Protein AF-W5SL12-F1 (afdb_monomer)

Foldseek 3Di:
DFPDDPVFQQPFFPVQKDWDADPVRFIKIWGFTWDADPPRDTDTDITIDGPVVLVVLLVVLCVVQVVVVHDSDAGHSDHDDPPPVPDPCPPVVVVVVVVVVVVVVPD

Radius of gyration: 16.3 Å; Cα contacts (8 Å, |Δi|>4): 114; chains: 1; bounding box: 38×40×37 Å

Sequence (107 aa):
ITGCRGAEIQNIRLDDIVRETNNNGDVFYSLRVNVAKKRSNICIREVVISKSEFDAIEEIHKLHFKNKGQDSRRTYLFQKSKHRFKDNKININKIAIKFNKNQNLTY

Structure (mmCIF, N/CA/C/O backbone):
data_AF-W5SL12-F1
#
_entry.id   AF-W5SL12-F1
#
loop_
_atom_site.group_PDB
_atom_site.id
_atom_site.type_symbol
_atom_site.label_atom_id
_atom_site.label_alt_id
_atom_site.label_comp_id
_atom_site.label_asym_id
_atom_site.label_entity_id
_atom_site.label_seq_id
_atom_site.pdbx_PDB_ins_code
_atom_site.Cartn_x
_atom_site.Cartn_y
_atom_site.Cartn_z
_atom_site.occupancy
_atom_site.B_iso_or_equiv
_atom_site.auth_seq_id
_atom_site.auth_comp_id
_atom_site.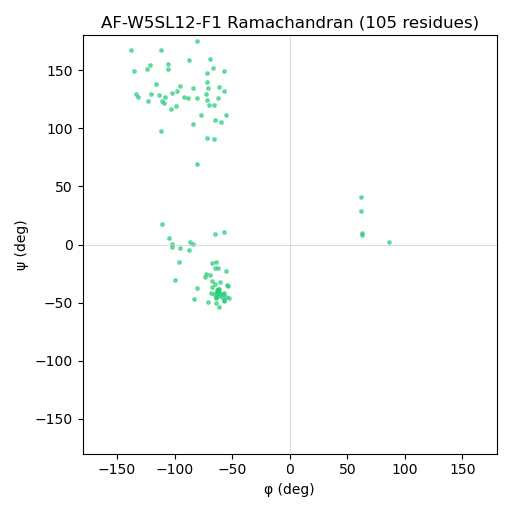auth_asym_id
_atom_site.auth_atom_id
_atom_site.pdbx_PDB_model_num
ATOM 1 N N . ILE A 1 1 ? -8.038 -0.627 -9.423 1.00 76.00 1 ILE A N 1
ATOM 2 C CA . ILE A 1 1 ? -6.567 -0.672 -9.292 1.00 76.00 1 ILE A CA 1
ATOM 3 C C . ILE A 1 1 ? -6.061 -2.109 -9.426 1.00 76.00 1 ILE A C 1
ATOM 5 O O . ILE A 1 1 ? -5.778 -2.516 -10.535 1.00 76.00 1 ILE A O 1
ATOM 9 N N . THR A 1 2 ? -6.037 -2.936 -8.375 1.00 80.19 2 THR A N 1
ATOM 10 C CA . THR A 1 2 ? -5.233 -4.184 -8.385 1.00 80.19 2 THR A CA 1
ATOM 11 C C . THR A 1 2 ? -5.969 -5.477 -8.769 1.00 80.19 2 THR A C 1
ATOM 13 O O . THR A 1 2 ? -5.348 -6.522 -8.978 1.00 80.19 2 THR A O 1
ATOM 16 N N . GLY A 1 3 ? -7.306 -5.472 -8.769 1.00 84.75 3 GLY A N 1
ATOM 17 C CA . GLY A 1 3 ? -8.116 -6.693 -8.903 1.00 84.75 3 GLY A CA 1
ATOM 18 C C . GLY A 1 3 ? -7.923 -7.712 -7.766 1.00 84.75 3 GLY A C 1
ATOM 19 O O . GLY A 1 3 ? -8.415 -8.833 -7.866 1.00 84.75 3 GLY A O 1
ATOM 20 N N . CYS A 1 4 ? -7.195 -7.355 -6.700 1.00 87.38 4 CYS A N 1
ATOM 21 C CA . CYS A 1 4 ? -7.038 -8.192 -5.512 1.00 87.38 4 CYS A CA 1
ATOM 22 C C . CYS A 1 4 ? -8.344 -8.231 -4.717 1.00 87.38 4 CYS A C 1
ATOM 24 O O . CYS A 1 4 ? -9.062 -7.232 -4.615 1.00 87.38 4 CYS A O 1
ATOM 26 N N . ARG A 1 5 ? -8.614 -9.356 -4.057 1.00 87.06 5 ARG A N 1
ATOM 27 C CA . ARG A 1 5 ? -9.667 -9.424 -3.040 1.00 87.06 5 ARG A CA 1
ATOM 28 C C . ARG A 1 5 ? -9.282 -8.562 -1.841 1.00 87.06 5 ARG A C 1
ATOM 30 O O . ARG A 1 5 ? -8.106 -8.450 -1.495 1.00 87.06 5 ARG A O 1
ATOM 37 N N . GLY A 1 6 ? -10.282 -8.050 -1.124 1.00 84.31 6 GLY A N 1
ATOM 38 C CA . GLY A 1 6 ? -10.055 -7.309 0.124 1.00 84.31 6 GLY A CA 1
ATOM 39 C C . GLY A 1 6 ? -9.222 -8.099 1.145 1.00 84.31 6 GLY A C 1
ATOM 40 O O . GLY A 1 6 ? -8.369 -7.537 1.824 1.00 84.31 6 GLY A O 1
ATOM 41 N N . ALA A 1 7 ? -9.404 -9.422 1.193 1.00 83.19 7 ALA A N 1
ATOM 42 C CA . ALA A 1 7 ? -8.638 -10.302 2.072 1.00 83.19 7 ALA A CA 1
ATOM 43 C C . ALA A 1 7 ? -7.153 -10.442 1.686 1.00 83.19 7 ALA A C 1
ATOM 45 O O . ALA A 1 7 ? -6.330 -10.718 2.553 1.00 83.19 7 ALA A O 1
ATOM 46 N N . GLU A 1 8 ? -6.818 -10.252 0.410 1.00 89.12 8 GLU A N 1
ATOM 47 C CA . GLU A 1 8 ? -5.449 -10.318 -0.111 1.00 89.12 8 GLU A CA 1
ATOM 48 C C . GLU A 1 8 ? -4.751 -8.968 0.110 1.00 89.12 8 GLU A C 1
ATOM 50 O O . GLU A 1 8 ? -3.657 -8.912 0.665 1.00 89.12 8 GLU A O 1
ATOM 55 N N . ILE A 1 9 ? -5.426 -7.863 -0.230 1.00 89.25 9 ILE A N 1
ATOM 56 C CA . ILE A 1 9 ? -4.842 -6.515 -0.169 1.00 89.25 9 ILE A CA 1
ATOM 57 C C . ILE A 1 9 ? -4.559 -6.041 1.265 1.00 89.25 9 ILE A C 1
ATOM 59 O O . ILE A 1 9 ? -3.586 -5.331 1.501 1.00 89.25 9 ILE A O 1
ATOM 63 N N . GLN A 1 10 ? -5.367 -6.469 2.241 1.00 86.69 10 GLN A N 1
ATOM 64 C CA . GLN A 1 10 ? -5.177 -6.124 3.658 1.00 86.69 10 GLN A CA 1
ATOM 65 C C . GLN A 1 10 ? -3.917 -6.742 4.286 1.00 86.69 10 GLN A C 1
ATOM 67 O O . GLN A 1 10 ? -3.542 -6.358 5.392 1.00 86.69 10 GLN A O 1
ATOM 72 N N . ASN A 1 11 ? -3.327 -7.749 3.636 1.00 88.44 11 ASN A N 1
ATOM 73 C CA . ASN A 1 11 ? -2.175 -8.485 4.152 1.00 88.44 11 ASN A CA 1
ATOM 74 C C . ASN A 1 11 ? -0.859 -8.049 3.497 1.00 88.44 11 ASN A C 1
ATOM 76 O O . ASN A 1 11 ? 0.186 -8.558 3.888 1.00 88.44 11 ASN A O 1
ATOM 80 N N . ILE A 1 12 ? -0.901 -7.115 2.541 1.00 91.38 12 ILE A N 1
ATOM 81 C CA . ILE A 1 12 ? 0.296 -6.573 1.892 1.00 91.38 12 ILE A CA 1
ATOM 82 C C . ILE A 1 12 ? 1.053 -5.708 2.900 1.00 91.38 12 ILE A C 1
ATOM 84 O O . ILE A 1 12 ? 0.508 -4.722 3.417 1.00 91.38 12 ILE A O 1
ATOM 88 N N . ARG A 1 13 ? 2.305 -6.073 3.179 1.00 93.19 13 ARG A N 1
ATOM 89 C CA . ARG A 1 13 ? 3.221 -5.284 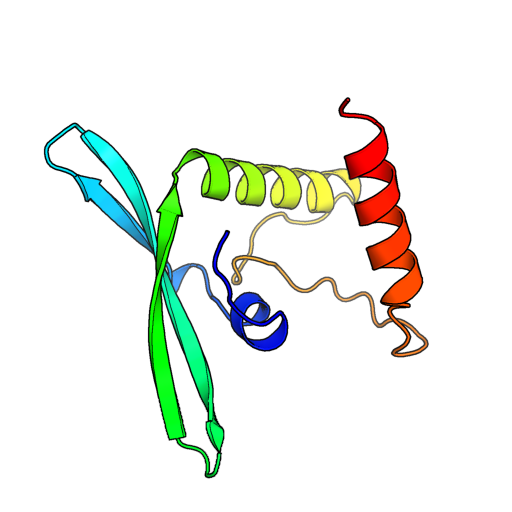4.008 1.00 93.19 13 ARG A CA 1
ATOM 90 C C . ARG A 1 13 ? 3.960 -4.268 3.152 1.00 93.19 13 ARG A C 1
ATOM 92 O O . ARG A 1 13 ? 4.081 -4.452 1.950 1.00 93.19 13 ARG A O 1
ATOM 99 N N . LEU A 1 14 ? 4.479 -3.208 3.767 1.00 93.25 14 LEU A N 1
ATOM 100 C CA . LEU A 1 14 ? 5.360 -2.279 3.051 1.00 93.25 14 LEU A CA 1
ATOM 101 C C . LEU A 1 14 ? 6.624 -2.982 2.534 1.00 93.25 14 LEU A C 1
ATOM 103 O O . LEU A 1 14 ? 7.084 -2.660 1.448 1.00 93.25 14 LEU A O 1
ATOM 107 N N . ASP A 1 15 ? 7.110 -3.991 3.263 1.00 94.12 15 ASP A N 1
ATOM 108 C CA . ASP A 1 15 ? 8.247 -4.832 2.861 1.00 94.12 15 ASP A CA 1
ATOM 109 C C . ASP A 1 15 ? 7.953 -5.681 1.605 1.00 94.12 15 ASP A C 1
ATOM 111 O O . ASP A 1 15 ? 8.874 -6.130 0.927 1.00 94.12 15 ASP A O 1
ATOM 115 N N . ASP A 1 16 ? 6.672 -5.900 1.284 1.00 93.50 16 ASP A N 1
ATOM 116 C CA . ASP A 1 16 ? 6.231 -6.625 0.086 1.00 93.50 16 ASP A CA 1
ATOM 117 C C . ASP A 1 16 ? 6.116 -5.704 -1.146 1.00 93.50 16 ASP A C 1
ATOM 119 O O . ASP A 1 16 ? 5.674 -6.153 -2.208 1.00 93.50 16 ASP A O 1
ATOM 123 N N . ILE A 1 17 ? 6.460 -4.417 -1.004 1.00 95.31 17 ILE A N 1
ATOM 124 C CA . ILE A 1 17 ? 6.345 -3.400 -2.051 1.00 95.31 17 ILE A CA 1
ATOM 125 C C . ILE A 1 17 ? 7.738 -2.982 -2.510 1.00 95.31 17 ILE A C 1
ATOM 127 O O . ILE A 1 17 ? 8.551 -2.493 -1.728 1.00 95.31 17 ILE A O 1
ATOM 131 N N . VAL A 1 18 ? 7.987 -3.110 -3.808 1.00 96.38 18 VAL A N 1
ATOM 132 C CA . VAL A 1 18 ? 9.235 -2.694 -4.445 1.00 96.38 18 VAL A CA 1
ATOM 133 C C . VAL A 1 18 ? 8.967 -1.447 -5.275 1.00 96.38 18 VAL A C 1
ATOM 135 O O . VAL A 1 18 ? 8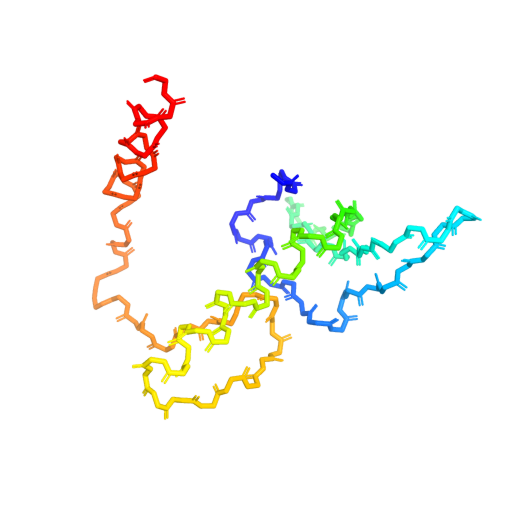.049 -1.419 -6.092 1.00 96.38 18 VAL A O 1
ATOM 138 N N . ARG A 1 19 ? 9.754 -0.391 -5.053 1.00 96.19 19 ARG A N 1
ATOM 139 C CA . ARG A 1 19 ? 9.754 0.786 -5.926 1.00 96.19 19 ARG A CA 1
ATOM 140 C C . ARG A 1 19 ? 10.604 0.477 -7.147 1.00 96.19 19 ARG A C 1
ATOM 142 O O . ARG A 1 19 ? 11.787 0.177 -7.012 1.00 96.19 19 ARG A O 1
ATOM 149 N N . GLU A 1 20 ? 10.025 0.652 -8.319 1.00 94.31 20 GLU A N 1
ATOM 150 C CA . GLU A 1 20 ? 10.683 0.433 -9.597 1.00 94.31 20 GLU A CA 1
ATOM 151 C C . GLU A 1 20 ? 10.660 1.712 -10.429 1.00 94.31 20 GLU A C 1
ATOM 153 O O . GLU A 1 20 ? 9.840 2.611 -10.225 1.00 94.31 20 GLU A O 1
ATOM 158 N N . THR A 1 21 ? 11.632 1.835 -11.327 1.00 95.88 21 THR A N 1
ATOM 159 C CA . THR A 1 21 ? 11.738 2.959 -12.261 1.00 95.88 21 THR A CA 1
ATOM 160 C C . THR A 1 21 ? 11.973 2.380 -13.647 1.00 95.88 21 THR A C 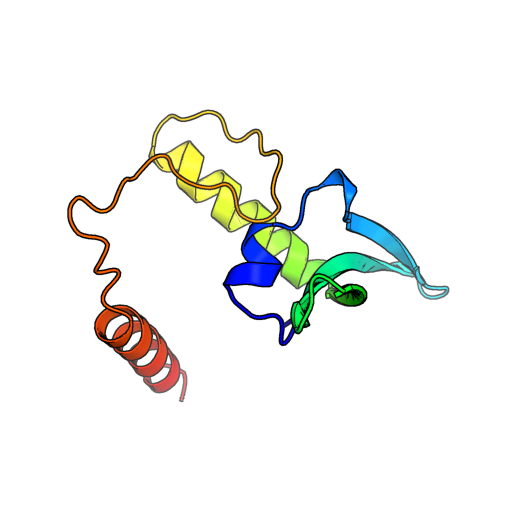1
ATOM 162 O O . THR A 1 21 ? 12.860 1.543 -13.809 1.00 95.88 21 THR A O 1
ATOM 165 N N . ASN A 1 22 ? 11.164 2.771 -14.631 1.00 91.56 22 ASN A N 1
ATOM 166 C CA . ASN A 1 22 ? 11.352 2.314 -16.007 1.00 91.56 22 ASN A CA 1
ATOM 167 C C . ASN A 1 22 ? 12.462 3.123 -16.704 1.00 91.56 22 ASN A C 1
ATOM 169 O O . ASN A 1 22 ? 12.970 4.114 -16.178 1.00 91.56 22 ASN A O 1
ATOM 173 N N . ASN A 1 23 ? 12.791 2.733 -17.935 1.00 93.25 23 ASN A N 1
ATOM 174 C CA . ASN A 1 23 ? 13.796 3.418 -18.756 1.00 93.25 23 ASN A CA 1
ATOM 175 C C . ASN A 1 23 ? 13.433 4.877 -19.086 1.00 93.25 23 ASN A C 1
ATOM 177 O O . ASN A 1 23 ? 14.317 5.664 -19.410 1.00 93.25 23 ASN A O 1
ATOM 181 N N . ASN A 1 24 ? 12.153 5.240 -18.989 1.00 92.88 24 ASN A N 1
ATOM 182 C CA . ASN A 1 24 ? 11.661 6.592 -19.243 1.00 92.88 24 ASN A CA 1
ATOM 183 C C . ASN A 1 24 ? 11.726 7.483 -17.988 1.00 92.88 24 ASN A C 1
ATOM 185 O O . ASN A 1 24 ? 11.422 8.670 -18.066 1.00 92.88 24 ASN A O 1
ATOM 189 N N . GLY A 1 25 ? 12.115 6.929 -16.8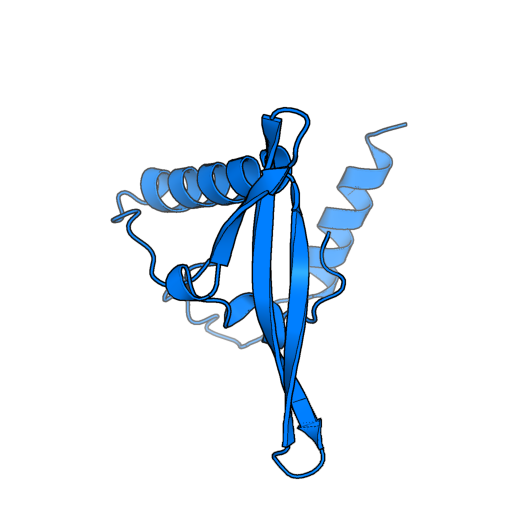33 1.00 92.75 25 GLY A N 1
ATOM 190 C CA . GLY A 1 25 ? 12.126 7.627 -15.548 1.00 92.75 25 GLY A CA 1
ATOM 191 C C . GLY A 1 25 ? 10.794 7.587 -14.793 1.00 92.75 25 GLY A C 1
ATOM 192 O O . GLY A 1 25 ? 10.703 8.152 -13.700 1.00 92.75 25 GLY A O 1
ATOM 193 N N . ASP A 1 26 ? 9.773 6.904 -15.318 1.00 93.44 26 ASP A N 1
ATOM 194 C CA . ASP A 1 26 ? 8.501 6.738 -14.624 1.00 93.44 26 ASP A CA 1
ATOM 195 C C . ASP A 1 26 ? 8.667 5.792 -13.441 1.00 93.44 26 ASP A C 1
ATOM 197 O O . ASP A 1 26 ? 9.243 4.705 -13.546 1.00 93.44 26 ASP A O 1
ATOM 201 N N . VAL A 1 27 ? 8.101 6.201 -12.311 1.00 96.00 27 VAL A N 1
ATOM 202 C CA . VAL A 1 27 ? 8.132 5.439 -11.066 1.00 96.00 27 VAL A CA 1
ATOM 203 C C . VAL A 1 27 ? 6.834 4.661 -10.916 1.00 96.00 27 VAL A C 1
ATOM 205 O O . VAL A 1 27 ? 5.737 5.218 -11.017 1.00 96.00 27 VAL A O 1
ATOM 208 N N . PHE A 1 28 ? 6.966 3.386 -10.585 1.00 95.75 28 PHE A N 1
ATOM 209 C CA . PHE A 1 28 ? 5.854 2.514 -10.246 1.00 95.75 28 PHE A CA 1
ATOM 210 C C . PHE A 1 28 ? 6.215 1.651 -9.041 1.00 95.75 28 PHE A C 1
ATOM 212 O O . PHE A 1 28 ? 7.360 1.613 -8.587 1.00 95.75 28 PHE A O 1
ATOM 219 N N . TYR A 1 29 ? 5.205 1.006 -8.476 1.00 96.44 29 TYR A N 1
ATOM 220 C CA . TYR A 1 29 ? 5.358 0.163 -7.305 1.00 96.44 29 TYR A CA 1
ATOM 221 C C . TYR A 1 29 ? 4.853 -1.231 -7.643 1.00 96.44 29 TYR A C 1
ATOM 223 O O . TYR A 1 29 ? 3.701 -1.386 -8.052 1.00 96.44 29 TYR A O 1
ATOM 231 N N . SER A 1 30 ? 5.712 -2.229 -7.470 1.00 95.19 30 SER A N 1
ATOM 232 C CA . SER A 1 30 ? 5.358 -3.636 -7.579 1.00 95.19 30 SER A CA 1
ATOM 233 C C . SER A 1 30 ? 4.965 -4.181 -6.208 1.00 95.19 30 SER A C 1
ATOM 235 O O . SER A 1 30 ? 5.691 -4.022 -5.229 1.00 95.19 30 SER A O 1
ATOM 237 N N . LEU A 1 31 ? 3.786 -4.792 -6.117 1.00 95.06 31 LEU A N 1
ATOM 238 C CA . LEU A 1 31 ? 3.224 -5.363 -4.900 1.00 95.06 31 LEU A CA 1
ATOM 239 C C . LEU A 1 31 ? 3.243 -6.882 -5.014 1.00 95.06 31 LEU A C 1
ATOM 241 O O . LEU A 1 31 ? 2.582 -7.460 -5.883 1.00 95.06 31 LEU A O 1
ATOM 245 N N . ARG A 1 32 ? 3.912 -7.544 -4.071 1.00 94.19 32 ARG A N 1
ATOM 246 C CA . ARG A 1 32 ? 3.878 -9.002 -3.945 1.00 94.19 32 ARG A CA 1
ATOM 247 C C . ARG A 1 32 ? 2.652 -9.417 -3.140 1.00 94.19 32 ARG A C 1
ATOM 249 O O . ARG A 1 32 ? 2.603 -9.298 -1.920 1.00 94.19 32 ARG A O 1
ATOM 256 N N . VAL A 1 33 ? 1.629 -9.911 -3.830 1.00 92.00 33 VAL A N 1
ATOM 257 C CA . VAL A 1 33 ? 0.341 -10.262 -3.224 1.00 92.00 33 VAL A CA 1
ATOM 258 C C . VAL A 1 33 ? 0.263 -11.759 -2.958 1.00 92.00 33 VAL A C 1
ATOM 260 O O . VAL A 1 33 ? 0.266 -12.570 -3.884 1.00 92.00 33 VAL A O 1
ATOM 263 N N . ASN A 1 34 ? 0.105 -12.127 -1.689 1.00 88.62 34 ASN A N 1
ATOM 264 C CA . ASN A 1 34 ? -0.161 -13.506 -1.292 1.00 88.62 34 ASN A CA 1
ATOM 265 C C . ASN A 1 34 ? -1.629 -13.865 -1.556 1.00 88.62 34 ASN A C 1
ATOM 267 O O . ASN A 1 34 ? -2.539 -13.369 -0.889 1.00 88.62 34 ASN A O 1
ATOM 271 N N . VAL A 1 35 ? -1.859 -14.752 -2.522 1.00 85.56 35 VAL A N 1
ATOM 272 C CA . VAL A 1 35 ? -3.186 -15.252 -2.886 1.00 85.56 35 VAL A CA 1
ATOM 273 C C . VAL A 1 35 ? -3.357 -16.657 -2.319 1.00 85.56 35 VAL A C 1
ATOM 275 O O . VAL A 1 35 ? -2.665 -17.600 -2.708 1.00 85.56 35 VAL A O 1
ATOM 278 N N . ALA A 1 36 ? -4.313 -16.805 -1.404 1.00 79.38 36 ALA A N 1
ATOM 279 C CA . ALA A 1 36 ? -4.673 -18.102 -0.848 1.00 79.38 36 ALA A CA 1
ATOM 280 C C . ALA A 1 36 ? -5.448 -18.938 -1.884 1.00 79.38 36 ALA A C 1
ATOM 282 O O . ALA A 1 36 ? -6.436 -18.477 -2.467 1.00 79.38 36 ALA A O 1
ATOM 283 N N . LYS A 1 37 ? -5.024 -20.186 -2.104 1.00 78.69 37 LYS A N 1
ATOM 284 C CA . LYS A 1 37 ? -5.735 -21.182 -2.919 1.00 78.69 37 LYS A CA 1
ATOM 285 C C . LYS A 1 37 ? -6.276 -22.310 -2.032 1.00 78.69 37 LYS A C 1
ATOM 287 O O . LYS A 1 37 ? -5.931 -22.435 -0.858 1.00 78.69 37 LYS A O 1
ATOM 292 N N . LYS A 1 38 ? -7.159 -23.144 -2.596 1.00 78.44 38 LYS A N 1
ATOM 293 C CA . LYS A 1 38 ? -7.644 -24.362 -1.922 1.00 78.44 38 LYS A CA 1
ATOM 294 C C . LYS A 1 38 ? -6.457 -25.267 -1.547 1.00 78.44 38 LYS A C 1
ATOM 296 O O . LYS A 1 38 ? -5.472 -25.309 -2.277 1.00 78.44 38 LYS A O 1
ATOM 301 N N . ARG A 1 39 ? -6.602 -26.028 -0.452 1.00 77.19 39 ARG A N 1
ATOM 302 C CA . ARG A 1 39 ? -5.606 -26.997 0.060 1.00 77.19 39 ARG A CA 1
ATOM 303 C C . ARG A 1 39 ? -4.259 -26.368 0.460 1.00 77.19 39 ARG A C 1
ATOM 305 O O . ARG A 1 39 ? -3.214 -26.934 0.179 1.00 77.19 39 ARG A O 1
ATOM 312 N N . SER A 1 40 ? -4.297 -25.199 1.103 1.00 69.44 40 SER A N 1
ATOM 313 C CA . SER A 1 40 ? -3.124 -24.521 1.693 1.00 69.44 40 SER A CA 1
ATOM 314 C C . SER A 1 40 ? -2.022 -24.099 0.716 1.00 69.44 40 SER A C 1
ATOM 316 O O . SER A 1 40 ? -0.968 -23.639 1.145 1.00 69.44 40 SER A O 1
ATOM 318 N N . ASN A 1 41 ? -2.270 -24.180 -0.591 1.00 73.75 41 ASN A N 1
ATOM 319 C CA . ASN A 1 41 ? -1.355 -23.638 -1.583 1.00 73.75 41 ASN A CA 1
ATOM 320 C C . ASN A 1 41 ? -1.422 -22.106 -1.552 1.00 73.75 41 ASN A C 1
ATOM 322 O O . ASN A 1 41 ? -2.494 -21.513 -1.703 1.00 73.75 41 ASN A O 1
ATOM 326 N N . ILE A 1 42 ? -0.273 -21.463 -1.366 1.00 77.44 42 ILE A N 1
ATOM 327 C CA . ILE A 1 42 ? -0.118 -20.013 -1.495 1.00 77.44 42 ILE A CA 1
ATOM 328 C C . ILE A 1 42 ? 0.545 -19.758 -2.843 1.00 77.44 42 ILE A C 1
ATOM 330 O O . ILE A 1 42 ? 1.554 -20.381 -3.163 1.00 77.44 42 ILE A O 1
ATOM 334 N N . CYS A 1 43 ? -0.015 -18.849 -3.637 1.00 86.50 43 CYS A N 1
ATOM 335 C CA . CYS A 1 43 ? 0.673 -18.322 -4.811 1.00 86.50 43 CYS A CA 1
ATOM 336 C C . CYS A 1 43 ? 0.932 -16.829 -4.629 1.00 86.50 43 CYS A C 1
ATOM 338 O O . CYS A 1 43 ? 0.058 -16.094 -4.162 1.00 86.50 43 CYS A O 1
ATOM 340 N N . ILE A 1 44 ? 2.122 -16.386 -5.024 1.00 88.69 44 ILE A N 1
ATOM 341 C CA . ILE A 1 44 ? 2.469 -14.969 -5.059 1.00 88.69 44 ILE A CA 1
ATOM 342 C C . ILE A 1 44 ? 2.063 -14.438 -6.428 1.00 88.69 44 ILE A C 1
ATOM 344 O O . ILE A 1 44 ? 2.439 -15.004 -7.453 1.00 88.69 44 ILE A O 1
ATOM 348 N N . ARG A 1 45 ? 1.272 -13.367 -6.439 1.00 89.25 45 ARG A N 1
ATOM 349 C CA . ARG A 1 45 ? 0.933 -12.619 -7.646 1.00 89.25 45 ARG A CA 1
ATOM 350 C C . ARG A 1 45 ? 1.540 -11.235 -7.549 1.00 89.25 45 ARG A C 1
ATOM 352 O O . ARG A 1 45 ? 1.315 -10.537 -6.566 1.00 89.25 45 ARG A O 1
ATOM 359 N N . GLU A 1 46 ? 2.253 -10.842 -8.586 1.00 91.75 46 GLU A N 1
ATOM 360 C CA . GLU A 1 46 ? 2.782 -9.495 -8.708 1.00 91.75 46 GLU A CA 1
ATOM 361 C C . GLU A 1 46 ? 1.720 -8.563 -9.292 1.00 91.75 46 GLU A C 1
ATOM 363 O O . GLU A 1 46 ? 0.989 -8.931 -10.217 1.00 91.75 46 GLU A O 1
ATOM 368 N N . VAL A 1 47 ? 1.576 -7.381 -8.700 1.00 93.25 47 VAL A N 1
ATOM 369 C CA . VAL A 1 47 ? 0.654 -6.352 -9.176 1.00 93.25 47 VAL A CA 1
ATOM 370 C C . VAL A 1 47 ? 1.377 -5.022 -9.193 1.00 93.25 47 VAL A C 1
ATOM 372 O O . VAL A 1 47 ? 1.928 -4.619 -8.178 1.00 93.25 47 VAL A O 1
ATOM 375 N N . VAL A 1 48 ? 1.314 -4.321 -10.318 1.00 93.69 48 VAL A N 1
ATOM 376 C CA . VAL A 1 48 ? 1.903 -2.992 -10.458 1.00 93.69 48 VAL A CA 1
ATOM 377 C C . VAL A 1 48 ? 0.842 -1.927 -10.203 1.00 93.69 48 VAL A C 1
ATOM 379 O O . VAL A 1 48 ? -0.285 -2.039 -10.690 1.00 93.69 48 VAL A O 1
ATOM 382 N N . ILE A 1 49 ? 1.204 -0.894 -9.445 1.00 94.88 49 ILE A N 1
ATOM 383 C CA . ILE A 1 49 ? 0.438 0.352 -9.338 1.00 94.88 49 ILE A CA 1
ATOM 384 C C . ILE A 1 49 ? 1.324 1.539 -9.699 1.00 94.88 49 ILE A C 1
ATOM 386 O O . ILE A 1 49 ? 2.542 1.526 -9.504 1.00 94.88 49 ILE A O 1
ATOM 390 N N . SER A 1 50 ? 0.693 2.585 -10.212 1.00 95.25 50 SER A N 1
ATOM 391 C CA . SER A 1 50 ? 1.367 3.840 -10.523 1.00 95.25 50 SER A CA 1
ATOM 392 C C . SER A 1 50 ? 1.799 4.583 -9.254 1.00 95.25 50 SER A C 1
ATOM 394 O O . SER A 1 50 ? 1.246 4.391 -8.166 1.00 95.25 50 SER A O 1
ATOM 396 N N . LYS A 1 51 ? 2.768 5.494 -9.394 1.00 95.69 51 LYS A N 1
ATOM 397 C CA . LYS A 1 51 ? 3.164 6.391 -8.302 1.00 95.69 51 LYS A CA 1
ATOM 398 C C . LYS A 1 51 ? 1.998 7.226 -7.771 1.00 95.69 51 LYS A C 1
ATOM 400 O O . LYS A 1 51 ? 1.871 7.357 -6.561 1.00 95.69 51 LYS A O 1
ATOM 405 N N . SER A 1 52 ? 1.132 7.749 -8.639 1.00 95.44 52 SER A N 1
ATOM 406 C CA . SER A 1 52 ? -0.024 8.548 -8.210 1.00 95.44 52 SER A CA 1
ATOM 407 C C . SER A 1 52 ? -1.011 7.738 -7.364 1.00 95.44 52 SER A C 1
ATOM 409 O O . SER A 1 52 ? -1.513 8.241 -6.362 1.00 95.44 52 SER A O 1
ATOM 411 N N . GLU A 1 53 ? -1.252 6.470 -7.709 1.00 95.06 53 GLU A N 1
ATOM 412 C CA . GLU A 1 53 ? -2.088 5.571 -6.903 1.00 95.06 53 GLU A CA 1
ATOM 413 C C . GLU A 1 53 ? -1.456 5.269 -5.540 1.00 95.06 53 GLU A C 1
ATOM 415 O O . GLU A 1 53 ? -2.152 5.282 -4.523 1.00 95.06 53 GLU A O 1
ATOM 420 N N . PHE A 1 54 ? -0.144 5.020 -5.500 1.00 95.00 54 PHE A N 1
ATOM 421 C CA . PHE A 1 54 ? 0.572 4.795 -4.244 1.00 95.00 54 PHE A CA 1
ATOM 422 C C . PHE A 1 54 ? 0.561 6.044 -3.349 1.00 95.00 54 PHE A C 1
ATOM 424 O O . PHE A 1 54 ? 0.230 5.947 -2.165 1.00 95.00 54 PHE A O 1
ATOM 431 N N . ASP A 1 55 ? 0.840 7.215 -3.923 1.00 95.06 55 ASP A N 1
ATOM 432 C CA . ASP A 1 55 ? 0.847 8.500 -3.219 1.00 95.06 55 ASP A CA 1
ATOM 433 C C . ASP A 1 55 ? -0.546 8.826 -2.650 1.00 95.06 55 ASP A C 1
ATOM 435 O O . ASP A 1 55 ? -0.664 9.229 -1.492 1.00 95.06 55 ASP A O 1
ATOM 439 N N . ALA A 1 56 ? -1.622 8.553 -3.397 1.00 95.12 56 ALA A N 1
ATOM 440 C CA . ALA A 1 56 ? -2.987 8.721 -2.896 1.00 95.12 56 ALA A CA 1
ATOM 441 C C . ALA A 1 56 ? -3.285 7.804 -1.691 1.00 95.12 56 ALA A C 1
ATOM 443 O O . ALA 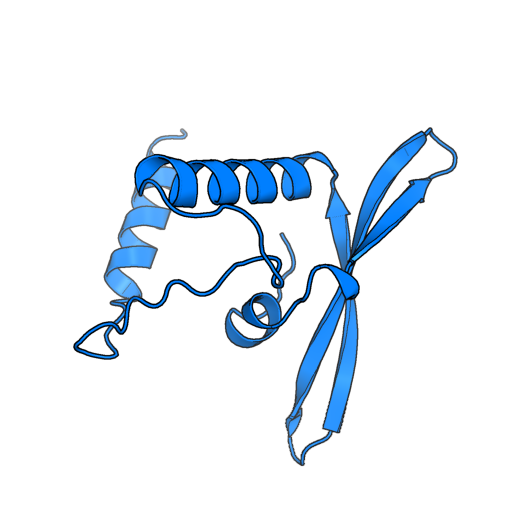A 1 56 ? -3.931 8.215 -0.722 1.00 95.12 56 ALA A O 1
ATOM 444 N N . ILE A 1 57 ? -2.793 6.559 -1.705 1.00 92.81 57 ILE A N 1
ATOM 445 C CA . ILE A 1 57 ? -2.947 5.623 -0.578 1.00 92.81 57 ILE A CA 1
ATOM 446 C C .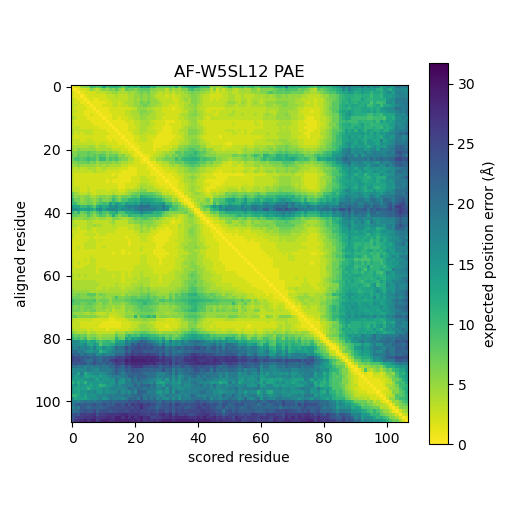 ILE A 1 57 ? -2.135 6.087 0.643 1.00 92.81 57 ILE A C 1
ATOM 448 O O . ILE A 1 57 ? -2.611 5.995 1.780 1.00 92.81 57 ILE A O 1
ATOM 452 N N . GLU A 1 58 ? -0.907 6.568 0.438 1.00 92.00 58 GLU A N 1
ATOM 453 C CA . GLU A 1 58 ? -0.072 7.192 1.473 1.00 92.00 58 GLU A CA 1
ATOM 454 C C . GLU A 1 58 ? -0.768 8.392 2.123 1.00 92.00 58 GLU A C 1
ATOM 456 O O . GLU A 1 58 ? -0.809 8.493 3.353 1.00 92.00 58 GLU A O 1
ATOM 461 N N . GLU A 1 59 ? -1.315 9.294 1.311 1.00 93.75 59 GLU A N 1
ATOM 462 C CA . GLU A 1 59 ? -1.945 10.528 1.767 1.00 93.75 59 GLU A CA 1
ATOM 463 C C . GLU A 1 59 ? -3.182 10.240 2.617 1.00 93.75 59 GLU A C 1
ATOM 465 O O . GLU A 1 59 ? -3.282 10.715 3.752 1.00 93.75 59 GLU A O 1
ATOM 470 N N . ILE A 1 60 ? -4.085 9.387 2.125 1.00 90.81 60 ILE A N 1
ATOM 471 C CA . ILE A 1 60 ? -5.295 9.002 2.860 1.00 90.81 60 ILE A CA 1
ATOM 472 C C . ILE A 1 60 ? -4.945 8.310 4.177 1.00 90.81 60 ILE A C 1
ATOM 474 O O . ILE A 1 60 ? -5.595 8.556 5.198 1.00 90.81 60 ILE A O 1
ATOM 478 N N . HIS A 1 61 ? -3.901 7.478 4.189 1.00 90.12 61 HIS A N 1
ATOM 479 C CA . HIS A 1 61 ? -3.417 6.874 5.422 1.00 90.12 61 HIS A CA 1
ATOM 480 C C . HIS A 1 61 ? -2.943 7.941 6.412 1.00 90.12 61 HIS A C 1
ATOM 482 O O . HIS A 1 61 ? -3.432 7.997 7.540 1.00 90.12 61 HIS A O 1
ATOM 488 N N . LYS A 1 62 ? -2.033 8.827 5.996 1.00 89.94 62 LYS A N 1
ATOM 489 C CA . LYS A 1 62 ? -1.519 9.908 6.850 1.00 89.94 62 LYS A CA 1
ATOM 490 C C . LYS A 1 62 ? -2.661 10.766 7.397 1.00 89.94 62 LYS A C 1
ATOM 492 O O . LYS A 1 62 ? -2.705 11.006 8.602 1.00 89.94 62 LYS A O 1
ATOM 497 N N . LEU A 1 63 ? -3.622 11.145 6.555 1.00 91.06 63 LEU A N 1
ATOM 498 C CA . LEU A 1 63 ? -4.786 11.939 6.948 1.00 91.06 63 LEU A CA 1
ATOM 499 C C . LEU A 1 63 ? -5.667 11.215 7.978 1.00 91.06 63 LEU A C 1
ATOM 501 O O . LEU A 1 63 ? -6.066 11.816 8.975 1.00 91.06 63 LEU A O 1
ATOM 505 N N . HIS A 1 64 ? -5.936 9.920 7.784 1.00 87.81 64 HIS A N 1
ATOM 506 C CA . HIS A 1 64 ? -6.760 9.129 8.701 1.00 87.81 64 HIS A CA 1
ATOM 507 C C . HIS A 1 64 ? -6.202 9.105 10.128 1.00 87.81 64 HIS A C 1
ATOM 509 O O . HIS A 1 64 ? -6.960 9.264 11.087 1.00 87.81 64 HIS A O 1
ATOM 515 N N . PHE A 1 65 ? -4.892 8.894 10.272 1.00 85.81 65 PHE A N 1
ATOM 516 C CA . PHE A 1 65 ? -4.238 8.812 11.579 1.00 85.81 65 PHE A CA 1
ATOM 517 C C . PHE A 1 65 ? -3.970 10.200 12.173 1.00 85.81 65 PHE A C 1
ATOM 519 O O . PHE A 1 65 ? -4.217 10.399 13.364 1.00 85.81 65 PHE A O 1
ATOM 526 N N . LYS A 1 66 ? -3.603 11.190 11.345 1.00 88.25 66 LYS A N 1
ATOM 527 C CA . LYS A 1 66 ? -3.457 12.593 11.768 1.00 88.25 66 LYS A CA 1
ATOM 528 C C . LYS A 1 66 ? -4.752 13.138 12.372 1.00 88.25 66 LYS A C 1
ATOM 530 O O . LYS A 1 66 ? -4.721 13.677 13.473 1.00 88.25 66 LYS A O 1
ATOM 535 N N . ASN A 1 67 ? -5.894 12.921 11.715 1.00 87.25 67 ASN A N 1
ATOM 536 C CA . ASN A 1 67 ? -7.207 13.376 12.200 1.00 87.25 67 ASN A CA 1
ATOM 537 C C . ASN A 1 67 ? -7.633 12.715 13.520 1.00 87.25 67 ASN A C 1
ATOM 539 O O . ASN A 1 67 ? -8.560 13.183 14.174 1.00 87.25 67 ASN A O 1
ATOM 543 N N . LYS A 1 68 ? -6.972 11.623 13.910 1.00 85.38 68 LYS A N 1
ATOM 544 C CA . LYS A 1 68 ? -7.204 10.912 15.169 1.00 85.38 68 LYS A CA 1
ATOM 545 C C . LYS A 1 68 ? -6.146 11.209 16.234 1.00 85.38 68 LYS A C 1
ATOM 547 O O . LYS A 1 68 ? -6.224 10.625 17.310 1.00 85.38 68 LYS A O 1
ATOM 552 N N . GLY A 1 69 ? -5.154 12.055 15.936 1.00 85.12 69 GLY A N 1
ATOM 553 C CA . GLY A 1 69 ? -4.005 12.286 16.816 1.00 85.12 69 GLY A CA 1
ATOM 554 C C . GLY A 1 69 ? -3.169 11.023 17.054 1.00 85.12 69 GLY A C 1
ATOM 555 O O . GLY A 1 69 ? -2.604 10.853 18.130 1.00 85.12 69 GLY A O 1
ATOM 556 N N . GLN A 1 70 ? -3.145 10.098 16.090 1.00 84.19 70 GLN A N 1
ATOM 557 C CA . GLN A 1 70 ? -2.467 8.806 16.198 1.00 84.19 70 GLN A CA 1
ATOM 558 C C . GLN A 1 70 ? -1.176 8.776 15.378 1.00 84.19 70 GLN A C 1
ATOM 560 O O . GLN A 1 70 ? -1.034 9.493 14.386 1.00 84.19 70 GLN A O 1
ATOM 565 N N . ASP A 1 71 ? -0.254 7.897 15.778 1.00 82.94 71 ASP A N 1
ATOM 566 C CA . ASP A 1 71 ? 0.957 7.605 15.013 1.00 82.94 71 ASP A CA 1
ATOM 567 C C . ASP A 1 71 ? 0.595 7.120 13.600 1.00 82.94 71 ASP A C 1
ATOM 569 O O . ASP A 1 71 ? -0.278 6.267 13.421 1.00 82.94 71 ASP A O 1
ATOM 573 N N . SER A 1 72 ? 1.261 7.694 12.601 1.00 82.75 72 SER A N 1
ATOM 574 C CA . SER A 1 72 ? 1.040 7.410 11.182 1.00 82.75 72 SER A CA 1
ATOM 575 C C . SER A 1 72 ? 2.000 6.362 10.612 1.00 82.75 72 SER A C 1
ATOM 577 O O . SER A 1 72 ? 1.855 5.985 9.446 1.00 82.75 72 SER A O 1
ATOM 579 N N . ARG A 1 73 ? 2.959 5.860 11.406 1.00 85.94 73 ARG A N 1
ATOM 580 C CA . ARG A 1 73 ? 3.802 4.721 11.021 1.00 85.94 73 ARG A CA 1
ATOM 581 C C . ARG A 1 73 ? 2.930 3.485 10.788 1.00 85.94 73 ARG A C 1
ATOM 583 O O . ARG A 1 73 ? 2.042 3.177 11.583 1.00 85.94 73 ARG A O 1
ATOM 590 N N . ARG A 1 74 ? 3.194 2.757 9.700 1.00 87.56 74 ARG A N 1
ATOM 591 C CA . ARG A 1 74 ? 2.431 1.563 9.306 1.00 87.56 74 ARG A CA 1
ATOM 592 C C . ARG A 1 74 ? 3.345 0.429 8.882 1.00 87.56 74 ARG A C 1
ATOM 594 O O . ARG A 1 74 ? 4.416 0.662 8.338 1.00 87.56 74 ARG A O 1
ATOM 601 N N . THR A 1 75 ? 2.883 -0.793 9.112 1.00 89.81 75 THR A N 1
ATOM 602 C CA . THR A 1 75 ? 3.547 -2.020 8.638 1.00 89.81 75 THR A CA 1
ATOM 603 C C . THR A 1 75 ? 2.883 -2.545 7.369 1.00 89.81 75 THR A C 1
ATOM 605 O O . THR A 1 75 ? 3.536 -3.151 6.525 1.00 89.81 75 THR A O 1
ATOM 608 N N . TYR A 1 76 ? 1.580 -2.305 7.232 1.00 91.31 76 TYR A N 1
ATOM 609 C CA . TYR A 1 76 ? 0.768 -2.745 6.103 1.00 91.31 76 TYR A CA 1
ATOM 610 C C . TYR A 1 76 ? 0.453 -1.571 5.183 1.00 91.31 76 TYR A C 1
ATOM 612 O O . TYR A 1 76 ? 0.307 -0.444 5.659 1.00 91.31 76 TYR A O 1
ATOM 620 N N . LEU A 1 77 ? 0.265 -1.844 3.888 1.00 91.06 77 LEU A N 1
ATOM 621 C CA . LEU A 1 77 ? -0.202 -0.846 2.918 1.00 91.06 77 LEU A CA 1
ATOM 622 C C . LEU A 1 77 ? -1.489 -0.166 3.415 1.00 91.06 77 LEU A C 1
ATOM 624 O O . LEU A 1 77 ? -1.595 1.062 3.455 1.00 91.06 77 LEU A O 1
ATOM 628 N N . PHE A 1 78 ? -2.426 -0.986 3.896 1.00 87.94 78 PHE A N 1
ATOM 629 C CA . PHE A 1 78 ? -3.627 -0.555 4.602 1.00 87.94 78 PHE A CA 1
ATOM 630 C C . PHE A 1 78 ? -3.540 -0.980 6.069 1.00 87.94 78 PHE A C 1
ATOM 632 O O . PHE A 1 78 ? -3.832 -2.124 6.422 1.00 87.94 78 PHE A O 1
ATOM 639 N N . GLN A 1 79 ? -3.131 -0.056 6.940 1.00 84.81 79 GLN A N 1
ATOM 640 C CA . GLN A 1 79 ? -3.034 -0.319 8.372 1.00 84.81 79 GLN A CA 1
ATOM 641 C C . GLN A 1 79 ? -4.408 -0.658 8.959 1.00 84.81 79 GLN A C 1
ATOM 643 O O . GLN A 1 79 ? -5.368 0.111 8.853 1.00 84.81 79 GLN A O 1
ATOM 648 N N . LYS A 1 80 ? -4.497 -1.805 9.638 1.00 72.31 80 LYS A N 1
ATOM 649 C CA . LYS A 1 80 ? -5.706 -2.184 10.373 1.00 72.31 80 LYS A CA 1
ATOM 650 C C . LYS A 1 80 ? -5.911 -1.204 11.523 1.00 72.31 80 LYS A C 1
ATOM 652 O O . LYS A 1 80 ? -5.077 -1.100 12.421 1.00 72.31 80 LYS A O 1
ATOM 657 N N . SER A 1 81 ? -7.045 -0.513 11.534 1.00 68.62 81 SER A N 1
ATOM 658 C CA . SER A 1 81 ? -7.465 0.200 12.738 1.00 68.62 81 SER A CA 1
ATOM 659 C C . SER A 1 81 ? -7.920 -0.824 13.786 1.00 68.62 81 SER A C 1
ATOM 661 O O . SER A 1 81 ? -8.607 -1.788 13.449 1.00 68.62 81 SER A O 1
ATOM 663 N N . LYS A 1 82 ? -7.590 -0.620 15.071 1.00 60.38 82 LYS A N 1
ATOM 664 C CA . LYS A 1 82 ? -8.107 -1.443 16.192 1.00 60.38 82 LYS A CA 1
ATOM 665 C C . LYS A 1 82 ? -9.625 -1.311 16.391 1.00 60.38 82 LYS A C 1
ATOM 667 O O . LYS A 1 82 ? -10.149 -1.787 17.396 1.00 60.38 82 LYS A O 1
ATOM 672 N N . HIS A 1 83 ? -10.334 -0.658 15.470 1.00 61.25 83 HIS A N 1
ATOM 673 C CA . HIS A 1 83 ? -11.780 -0.584 15.494 1.00 61.25 83 HIS A CA 1
ATOM 674 C C . HIS A 1 83 ? -12.343 -1.990 15.278 1.00 61.25 83 HIS A C 1
ATOM 676 O O . HIS A 1 83 ? -12.548 -2.447 14.155 1.00 61.25 83 HIS A O 1
ATOM 682 N N . ARG A 1 84 ? -12.556 -2.702 16.386 1.00 48.56 84 ARG A N 1
ATOM 683 C CA . ARG A 1 84 ? -13.426 -3.866 16.413 1.00 48.56 84 ARG A CA 1
ATOM 684 C C . ARG A 1 84 ? -14.811 -3.319 16.128 1.00 48.56 84 ARG A C 1
ATOM 686 O O . ARG A 1 84 ? -15.379 -2.630 16.974 1.00 48.56 84 ARG A O 1
ATOM 693 N N . PHE A 1 85 ? -15.321 -3.571 14.929 1.00 55.41 85 PHE A N 1
ATOM 694 C CA . PHE A 1 85 ? -16.742 -3.398 14.690 1.00 55.41 85 PHE A CA 1
ATOM 695 C C . PHE A 1 85 ? -17.432 -4.268 15.741 1.00 55.41 85 PHE A C 1
ATOM 697 O O . PHE A 1 85 ? -17.236 -5.483 15.760 1.00 55.41 85 PHE A O 1
ATOM 704 N N . LYS A 1 86 ? -18.114 -3.624 16.697 1.00 51.84 86 LYS A N 1
ATOM 705 C CA . LYS A 1 86 ? -18.723 -4.299 17.857 1.00 51.84 86 LYS A CA 1
ATOM 706 C C . LYS A 1 86 ? -19.681 -5.410 17.403 1.00 51.84 86 LYS A C 1
ATOM 708 O O . LYS A 1 86 ? -19.830 -6.410 18.091 1.00 51.84 86 LYS A O 1
ATOM 713 N N . ASP A 1 87 ? -20.157 -5.275 16.169 1.00 54.97 87 ASP A N 1
ATOM 714 C CA . ASP A 1 87 ? -20.748 -6.310 15.346 1.00 54.97 87 ASP A CA 1
ATOM 715 C C . ASP A 1 87 ? -19.894 -6.420 14.074 1.00 54.97 87 ASP A C 1
ATOM 717 O O . ASP A 1 87 ? -19.693 -5.405 13.413 1.00 54.97 87 ASP A O 1
ATOM 721 N N . ASN A 1 88 ? -19.436 -7.606 13.652 1.00 50.09 88 ASN A N 1
ATOM 722 C CA . ASN A 1 88 ? -18.699 -7.834 12.383 1.00 50.09 88 ASN A CA 1
ATOM 723 C C . ASN A 1 88 ? -19.455 -7.392 11.098 1.00 50.09 88 ASN A C 1
ATOM 725 O O . ASN A 1 88 ? -19.053 -7.697 9.977 1.00 50.09 88 ASN A O 1
ATOM 729 N N . LYS A 1 89 ? -20.561 -6.662 11.239 1.00 51.62 89 LYS A N 1
ATOM 730 C CA . LYS A 1 89 ? -21.364 -6.047 10.193 1.00 51.62 89 LYS A CA 1
ATOM 731 C C . LYS A 1 89 ? -20.715 -4.742 9.735 1.00 51.62 89 LYS A C 1
ATOM 733 O O . LYS A 1 89 ? -21.275 -3.658 9.896 1.00 51.62 89 LYS A O 1
ATOM 738 N N . ILE A 1 90 ? -19.571 -4.837 9.061 1.00 56.22 90 ILE A N 1
ATOM 739 C CA . ILE A 1 90 ? -19.325 -3.855 8.004 1.00 56.22 90 ILE A CA 1
ATOM 740 C C . ILE A 1 90 ? -20.476 -4.050 7.018 1.00 56.22 90 ILE A C 1
ATOM 742 O O . ILE A 1 90 ? -20.542 -5.064 6.327 1.00 56.22 90 ILE A O 1
ATOM 746 N N . ASN A 1 91 ? -21.441 -3.132 7.011 1.00 65.56 91 ASN A N 1
ATOM 747 C CA . ASN A 1 91 ? -22.557 -3.220 6.085 1.00 65.56 91 ASN A CA 1
ATOM 748 C C . ASN A 1 91 ? -22.023 -2.892 4.684 1.00 65.56 91 ASN A C 1
ATOM 750 O O . ASN A 1 91 ? -21.946 -1.725 4.296 1.00 65.56 91 ASN A O 1
ATOM 754 N N . ILE A 1 92 ? -21.616 -3.937 3.959 1.00 66.38 92 ILE A N 1
ATOM 755 C CA . ILE A 1 92 ? -21.073 -3.851 2.602 1.00 66.38 92 ILE A CA 1
ATOM 756 C C . ILE A 1 92 ? -22.043 -3.090 1.698 1.00 66.38 92 ILE A C 1
ATOM 758 O O . ILE A 1 92 ? -21.590 -2.266 0.912 1.00 66.38 92 ILE A O 1
ATOM 762 N N . ASN A 1 93 ? -23.360 -3.245 1.885 1.00 69.00 93 ASN A N 1
ATOM 763 C CA . ASN A 1 93 ? -24.354 -2.482 1.127 1.00 69.00 93 ASN A 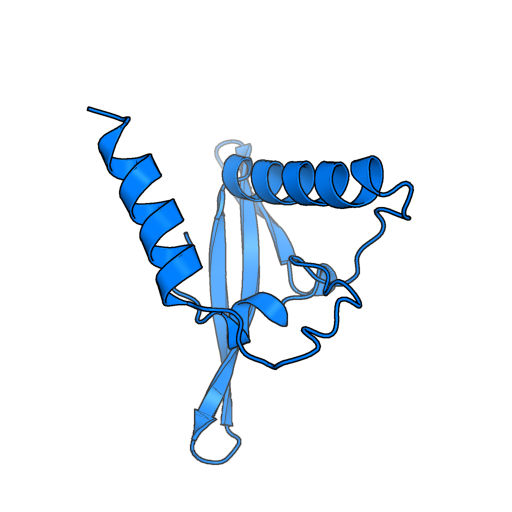CA 1
ATOM 764 C C . ASN A 1 93 ? -24.245 -0.982 1.413 1.00 69.00 93 ASN A C 1
ATOM 766 O O . ASN A 1 93 ? -24.292 -0.177 0.493 1.00 69.00 93 ASN A O 1
ATOM 770 N N . LYS A 1 94 ? -24.029 -0.578 2.670 1.00 74.00 94 LYS A N 1
ATOM 771 C CA . LYS A 1 94 ? -23.855 0.839 3.036 1.00 74.00 94 LYS A CA 1
ATOM 772 C C . LYS A 1 94 ? -22.588 1.445 2.421 1.00 74.00 94 LYS A C 1
ATOM 774 O O . LYS A 1 94 ? -22.590 2.618 2.052 1.00 74.00 94 LYS A O 1
ATOM 779 N N . ILE A 1 95 ? -21.526 0.649 2.291 1.00 70.06 95 ILE A N 1
ATOM 780 C CA . ILE A 1 95 ? -20.297 1.045 1.591 1.00 70.06 95 ILE A CA 1
ATOM 781 C C . ILE A 1 95 ? -20.548 1.125 0.081 1.00 70.06 95 ILE A C 1
ATOM 783 O O . ILE A 1 95 ? -20.266 2.159 -0.517 1.00 70.06 95 ILE A O 1
ATOM 787 N N . ALA A 1 96 ? -21.144 0.093 -0.519 1.00 74.94 96 ALA A N 1
ATOM 788 C CA . ALA A 1 96 ? -21.462 0.038 -1.944 1.00 74.94 96 ALA A CA 1
ATOM 789 C C . ALA A 1 96 ? -22.378 1.194 -2.380 1.00 74.94 96 ALA A C 1
ATOM 791 O O . ALA A 1 96 ? -22.111 1.844 -3.383 1.00 74.94 96 ALA A O 1
ATOM 792 N N . ILE A 1 97 ? -23.399 1.527 -1.582 1.00 78.44 97 ILE A N 1
ATOM 793 C CA . ILE A 1 97 ? -24.291 2.671 -1.830 1.00 78.44 97 ILE A CA 1
ATOM 794 C C . ILE A 1 97 ? -23.511 3.990 -1.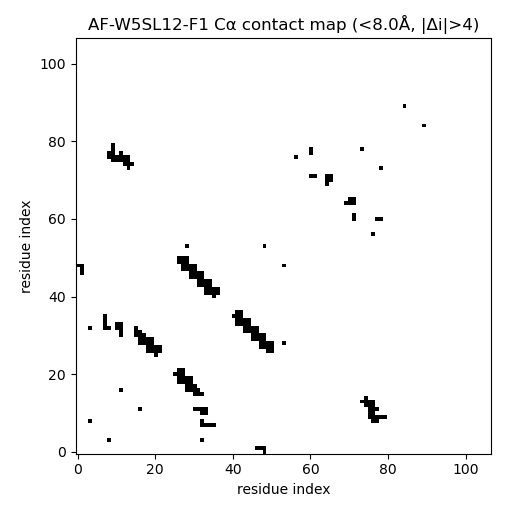833 1.00 78.44 97 ILE A C 1
ATOM 796 O O . ILE A 1 97 ? -23.752 4.834 -2.692 1.00 78.44 97 ILE A O 1
ATOM 800 N N . LYS A 1 98 ? -22.569 4.183 -0.898 1.00 76.56 98 LYS A N 1
ATOM 801 C CA . LYS A 1 98 ? -21.707 5.377 -0.881 1.00 76.56 98 LYS A CA 1
ATOM 802 C C . LYS A 1 98 ? -20.820 5.457 -2.123 1.00 76.56 98 LYS A C 1
ATOM 804 O O . LYS A 1 98 ? -20.695 6.534 -2.694 1.00 76.56 98 LYS A O 1
ATOM 809 N N . PHE A 1 99 ? -20.246 4.334 -2.552 1.00 74.50 99 PHE A N 1
ATOM 810 C CA . PHE A 1 99 ? -19.445 4.278 -3.776 1.00 74.50 99 PHE A CA 1
ATOM 811 C C . PHE A 1 99 ? -20.278 4.593 -5.024 1.00 74.50 99 PHE A C 1
ATOM 813 O O . PHE A 1 99 ? -19.868 5.429 -5.824 1.00 74.50 99 PHE A O 1
ATOM 820 N N . ASN A 1 100 ? -21.476 4.015 -5.148 1.00 71.06 100 ASN A N 1
ATOM 821 C CA . ASN A 1 100 ? -22.362 4.256 -6.289 1.00 71.06 100 ASN A CA 1
ATOM 822 C C . ASN A 1 100 ? -22.905 5.694 -6.322 1.00 71.06 100 ASN A C 1
ATOM 824 O O . ASN A 1 100 ? -23.002 6.285 -7.391 1.00 71.06 100 ASN A O 1
ATOM 828 N N . LYS A 1 101 ? -23.210 6.300 -5.165 1.00 66.56 101 LYS A N 1
ATOM 829 C CA . LYS A 1 101 ? -23.619 7.715 -5.105 1.00 66.56 101 LYS A CA 1
ATOM 830 C C . LYS A 1 101 ? -22.530 8.667 -5.593 1.00 66.56 101 LYS A C 1
ATOM 832 O O . LYS A 1 101 ? -22.853 9.640 -6.260 1.00 66.56 101 LYS A O 1
ATOM 837 N N . ASN A 1 102 ? -21.267 8.382 -5.284 1.00 57.78 102 ASN A N 1
ATOM 838 C CA . ASN A 1 102 ? -20.151 9.224 -5.711 1.00 57.78 102 ASN A CA 1
ATOM 839 C C . ASN A 1 102 ? -19.846 9.098 -7.215 1.00 57.78 102 ASN A C 1
ATOM 841 O O . ASN A 1 102 ? -19.343 10.049 -7.791 1.00 57.78 102 ASN A O 1
ATOM 845 N N . GLN A 1 103 ? -20.180 7.971 -7.856 1.00 56.88 103 GLN A N 1
ATOM 846 C CA . GLN A 1 103 ? -20.049 7.782 -9.314 1.00 56.88 103 GLN A CA 1
ATOM 847 C C . GLN A 1 103 ? -21.117 8.557 -10.112 1.00 56.88 103 GLN A C 1
ATOM 849 O O . GLN A 1 103 ? -20.866 8.979 -11.237 1.00 56.88 103 GLN A O 1
ATOM 854 N N . ASN A 1 104 ? -22.290 8.789 -9.514 1.00 53.41 104 ASN A N 1
ATOM 855 C CA . ASN A 1 104 ? -23.402 9.528 -10.127 1.00 53.41 104 ASN A CA 1
ATOM 856 C C . ASN A 1 104 ? -23.297 11.060 -9.982 1.00 53.41 104 ASN A C 1
ATOM 858 O O . ASN A 1 104 ? -24.200 11.767 -10.412 1.00 53.41 104 ASN A O 1
ATOM 862 N N . LEU A 1 105 ? -22.240 11.575 -9.346 1.00 49.97 105 LEU A N 1
ATOM 863 C CA . LEU A 1 105 ? -21.957 13.014 -9.210 1.00 49.97 105 LEU A CA 1
ATOM 864 C C . LEU A 1 105 ? -20.818 13.476 -10.137 1.00 49.97 105 LEU A C 1
ATOM 866 O O . LEU A 1 105 ? -20.368 14.613 -10.040 1.00 49.97 105 LEU A O 1
ATOM 870 N N . THR A 1 106 ? -20.332 12.584 -11.002 1.00 44.50 106 THR A N 1
ATOM 871 C CA . THR A 1 106 ? -19.200 12.806 -11.919 1.00 44.50 106 THR A CA 1
ATOM 872 C C . THR A 1 106 ? -19.608 12.860 -13.397 1.00 44.50 106 THR A C 1
ATOM 874 O O . THR A 1 106 ? -18.742 12.744 -14.260 1.00 44.50 106 THR A O 1
ATOM 877 N N . TYR A 1 107 ? -20.897 13.061 -13.688 1.00 39.56 107 TYR A N 1
ATOM 878 C CA . TYR A 1 107 ? -21.427 13.301 -15.035 1.00 39.56 107 TYR A CA 1
ATOM 879 C C . TYR A 1 107 ? -22.222 14.601 -15.077 1.00 39.56 107 TYR A C 1
ATOM 881 O O . TYR A 1 107 ? -23.009 14.820 -14.127 1.00 39.56 107 TYR A O 1
#

InterPro domains:
  IPR011010 DNA breaking-rejoining enzyme, catalytic core [SSF56349] (2-96)
  IPR013762 Integrase-like, catalytic domain superfamily [G3DSA:1.10.443.10] (1-106)

Mean predicted aligned error: 9.37 Å

Secondary structure (DSSP, 8-state):
-----HHHHTT-BGGGEEEEE-TTS-EEEEEEEEEE-GGG-EEEEEEEEEHHHHHHHHHHHHHHHHTTT-----SBSSPPPS---SSS---HHHHHHHHHHHHTT--

Nearest PDB structures (foldseek):
  3nm7-assembly1_A  TM=5.660E-01  e=4.513E-02  Borreliella burgdorferi
  3n8b-assembly1_B  TM=5.255E-01  e=6.198E-02  Borreliella burgdorferi
  3n8b-assembly1_A  TM=5.913E-01  e=1.710E-01  Borreliella burgdorferi
  5yun-assembly1_D  TM=5.690E-01  e=1.941E-01  Pseudomonas aeruginosa PAO1
  6koi-assembly7_M  TM=3.920E-01  e=1.010E+00  Homo sapiens

pLDDT: mean 81.97, std 14.28, range [39.56, 96.44]

Solvent-accessible surface area (backbone atoms only — not comparable to full-atom values): 6547 Å² total; per-residue (Å²): 136,78,87,63,52,73,81,36,53,56,67,28,35,53,90,39,47,44,84,46,67,50,98,86,68,53,53,32,34,41,33,54,34,63,42,84,46,83,91,82,42,74,46,79,43,80,42,76,43,50,46,70,60,51,51,52,51,53,49,54,47,42,50,59,23,54,78,66,80,42,82,62,82,69,65,30,73,49,63,82,68,89,72,68,56,94,54,90,68,73,54,59,64,64,52,51,52,53,54,55,56,58,62,70,70,75,116

Organism: NCBI:txid1293575